Protein AF-A0AA37AXX5-F1 (afdb_monomer_lite)

pLDDT: mean 75.81, std 15.53, range [40.03, 93.0]

Structure (mmCIF, N/CA/C/O backbone):
data_AF-A0AA37AXX5-F1
#
_entry.id   AF-A0AA37AXX5-F1
#
loop_
_atom_site.group_PDB
_atom_site.id
_atom_site.type_symbol
_atom_site.label_atom_id
_atom_site.label_alt_id
_atom_site.label_comp_id
_atom_site.label_asym_id
_atom_site.label_entity_id
_atom_site.label_seq_id
_atom_site.pdbx_PDB_ins_code
_atom_site.Cartn_x
_atom_site.Cartn_y
_atom_site.Cartn_z
_atom_site.occupancy
_atom_site.B_iso_or_equiv
_atom_site.auth_seq_id
_atom_site.auth_comp_id
_atom_site.auth_asym_id
_atom_site.auth_atom_id
_atom_site.pdbx_PDB_model_num
ATOM 1 N N . MET A 1 1 ? 6.438 19.898 1.927 1.00 40.03 1 MET A N 1
ATOM 2 C CA . MET A 1 1 ? 7.039 18.566 1.704 1.00 40.03 1 MET A CA 1
ATOM 3 C C . MET A 1 1 ? 6.786 17.773 2.974 1.00 40.03 1 MET A C 1
ATOM 5 O O . MET A 1 1 ? 7.193 18.253 4.023 1.00 40.03 1 MET A O 1
ATOM 9 N N . GLY A 1 2 ? 6.006 16.690 2.893 1.00 44.12 2 GLY A N 1
ATOM 10 C CA . GLY A 1 2 ? 5.681 15.834 4.044 1.00 44.12 2 GLY A CA 1
ATOM 11 C C . GLY A 1 2 ? 6.915 15.085 4.540 1.00 44.12 2 GLY A C 1
ATOM 12 O O . GLY A 1 2 ? 7.854 14.878 3.766 1.00 44.12 2 GLY A O 1
ATOM 13 N N . SER A 1 3 ? 6.940 14.764 5.832 1.00 43.81 3 SER A N 1
ATOM 14 C CA . SER A 1 3 ? 8.091 14.143 6.487 1.00 43.81 3 SER A CA 1
ATOM 15 C C . SER A 1 3 ? 8.366 12.753 5.900 1.00 43.81 3 SER A C 1
ATOM 17 O O . SER A 1 3 ? 7.477 12.136 5.321 1.00 43.81 3 SER A O 1
ATOM 19 N N . LEU A 1 4 ? 9.582 12.227 6.077 1.00 43.72 4 LEU A N 1
ATOM 20 C CA . LEU A 1 4 ? 10.056 10.913 5.592 1.00 43.72 4 LEU A CA 1
ATOM 21 C C . LEU A 1 4 ? 9.292 9.689 6.152 1.00 43.72 4 LEU A C 1
ATOM 23 O O . LEU A 1 4 ? 9.750 8.560 6.016 1.00 43.72 4 LEU A O 1
ATOM 27 N N . GLY A 1 5 ? 8.134 9.899 6.770 1.00 48.09 5 GLY A N 1
ATOM 28 C CA . GLY A 1 5 ? 7.225 8.861 7.233 1.00 48.09 5 GLY A CA 1
ATOM 29 C C . GLY A 1 5 ? 5.768 9.078 6.834 1.00 48.09 5 GLY A C 1
ATOM 30 O O . GLY A 1 5 ? 5.000 8.143 7.025 1.00 48.09 5 GLY A O 1
ATOM 31 N N . ASP A 1 6 ? 5.410 10.236 6.265 1.00 50.66 6 ASP A N 1
ATOM 32 C CA . ASP A 1 6 ? 4.046 10.518 5.822 1.00 50.66 6 ASP A CA 1
ATOM 33 C C . ASP A 1 6 ? 3.878 9.956 4.411 1.00 50.66 6 ASP A C 1
ATOM 35 O O . ASP A 1 6 ? 4.305 10.538 3.407 1.00 50.66 6 ASP A O 1
ATOM 39 N N . SER A 1 7 ? 3.273 8.781 4.318 1.00 56.91 7 SER A N 1
ATOM 40 C CA . SER A 1 7 ? 2.768 8.289 3.048 1.00 56.91 7 SER A CA 1
ATOM 41 C C . SER A 1 7 ? 1.717 9.256 2.499 1.00 56.91 7 SER A C 1
ATOM 43 O O . SER A 1 7 ? 1.010 9.946 3.238 1.00 56.91 7 SER A O 1
ATOM 45 N N . LEU A 1 8 ? 1.561 9.277 1.174 1.00 62.97 8 LEU A N 1
ATOM 46 C CA . LEU A 1 8 ? 0.482 10.025 0.526 1.00 62.97 8 LEU A CA 1
ATOM 47 C C . LEU A 1 8 ? -0.890 9.672 1.138 1.00 62.97 8 LEU A C 1
ATOM 49 O O . LEU A 1 8 ? -1.746 10.538 1.254 1.00 62.97 8 LEU A O 1
ATOM 53 N N . VAL A 1 9 ? -1.070 8.420 1.571 1.00 61.41 9 VAL A N 1
ATOM 54 C CA . VAL A 1 9 ? -2.286 7.925 2.228 1.00 61.41 9 VAL A CA 1
ATOM 55 C C . VAL A 1 9 ? -2.532 8.634 3.564 1.00 61.41 9 VAL A C 1
ATOM 57 O O . VAL A 1 9 ? -3.647 9.089 3.805 1.00 61.41 9 VAL A O 1
ATOM 60 N N . GLU A 1 10 ? -1.503 8.798 4.397 1.00 62.81 10 GLU A N 1
ATOM 61 C CA . GLU A 1 10 ? -1.591 9.531 5.672 1.00 62.81 10 GLU A CA 1
ATOM 62 C C . GLU A 1 10 ? -1.838 11.030 5.440 1.00 62.81 10 GLU A C 1
ATOM 64 O O . GLU A 1 10 ? -2.684 11.632 6.099 1.00 62.81 10 GLU A O 1
ATOM 69 N N . GLY A 1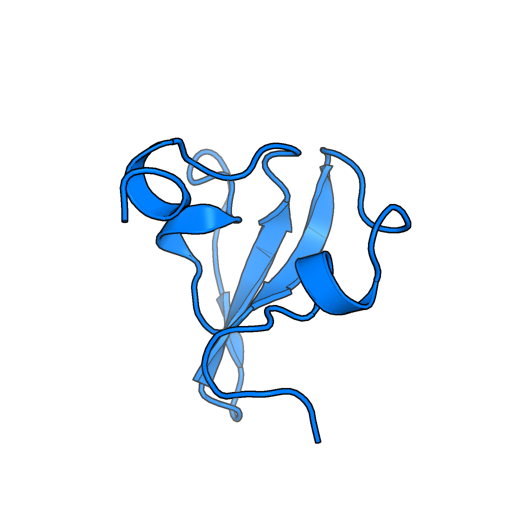 11 ? -1.187 11.627 4.434 1.00 63.97 11 GLY A N 1
ATOM 70 C CA . GLY A 1 11 ? -1.419 13.025 4.050 1.00 63.97 11 GLY A CA 1
ATOM 71 C C . GLY A 1 11 ? -2.808 13.288 3.450 1.00 63.97 11 GLY A C 1
ATOM 72 O O . GLY A 1 11 ? -3.337 14.392 3.571 1.00 63.97 11 GLY A O 1
ATOM 73 N N . LEU A 1 12 ? -3.415 12.274 2.826 1.00 68.62 12 LEU A N 1
ATOM 74 C CA . LEU A 1 12 ? -4.771 12.318 2.271 1.00 68.62 12 LEU A CA 1
ATOM 75 C C . LEU A 1 12 ? -5.848 11.867 3.270 1.00 68.62 12 LEU A C 1
ATOM 77 O O . LEU A 1 12 ? -7.028 11.943 2.929 1.00 68.62 12 LEU A O 1
ATOM 81 N N . ASN A 1 13 ? -5.434 11.423 4.465 1.00 59.69 13 ASN A N 1
ATOM 82 C CA . ASN A 1 13 ? -6.108 11.240 5.764 1.00 59.69 13 ASN A CA 1
ATOM 83 C C . ASN A 1 13 ? -7.539 10.653 5.820 1.00 59.69 13 ASN A C 1
ATOM 85 O O . ASN A 1 13 ? -8.113 10.597 6.902 1.00 59.69 13 ASN A O 1
ATOM 89 N N . ASN A 1 14 ? -8.137 10.280 4.681 1.00 64.69 14 ASN A N 1
ATOM 90 C CA . ASN A 1 14 ? -9.411 9.559 4.495 1.00 64.69 14 ASN A CA 1
ATOM 91 C C . ASN A 1 14 ? -9.919 9.551 3.036 1.00 64.69 14 ASN A C 1
ATOM 93 O O . ASN A 1 14 ? -11.025 9.076 2.774 1.00 64.69 14 ASN A O 1
ATOM 97 N N . GLN A 1 15 ? -9.176 10.103 2.071 1.00 73.56 15 GLN A N 1
ATOM 98 C CA . GLN A 1 15 ? -9.607 10.060 0.668 1.00 73.56 15 GLN A CA 1
ATOM 99 C C . GLN A 1 15 ? -9.343 8.706 0.003 1.00 73.56 15 GLN A C 1
ATOM 101 O O . GLN A 1 15 ? -10.101 8.327 -0.884 1.00 73.56 15 GLN A O 1
ATOM 106 N N . CYS A 1 16 ? -8.316 7.977 0.448 1.00 79.50 16 CYS A N 1
ATOM 107 C CA . CYS A 1 16 ? -7.998 6.647 -0.062 1.00 79.50 16 CYS A CA 1
ATOM 108 C C . CYS A 1 16 ? -8.840 5.584 0.651 1.00 79.50 16 CYS A C 1
ATOM 110 O O . CYS A 1 16 ? -8.862 5.511 1.880 1.00 79.50 16 CYS A O 1
ATOM 112 N N . LYS A 1 17 ? -9.502 4.732 -0.125 1.00 85.25 17 LYS A N 1
ATOM 113 C CA . LYS A 1 17 ? -10.328 3.615 0.334 1.00 85.25 17 LYS A CA 1
ATOM 114 C C . LYS A 1 17 ? -9.748 2.294 -0.153 1.00 85.25 17 LYS A C 1
ATOM 116 O O . LYS A 1 17 ? -8.998 2.249 -1.126 1.00 85.25 17 LYS A O 1
ATOM 121 N N . ALA A 1 18 ? -10.102 1.207 0.530 1.00 87.62 18 ALA A N 1
ATOM 122 C CA . ALA A 1 18 ? -9.751 -0.137 0.083 1.00 87.62 18 ALA A CA 1
ATOM 123 C C . ALA A 1 18 ? -10.149 -0.326 -1.391 1.00 87.62 18 ALA A C 1
ATOM 125 O O . ALA A 1 18 ? -11.294 -0.050 -1.752 1.00 87.62 18 ALA A O 1
ATOM 126 N N . GLY A 1 19 ? -9.216 -0.789 -2.221 1.00 87.38 19 GLY A N 1
ATOM 127 C CA . GLY A 1 19 ? -9.436 -0.953 -3.660 1.00 87.38 19 GLY A CA 1
ATOM 128 C C . GLY A 1 19 ? -8.961 0.215 -4.531 1.00 87.38 19 GLY A C 1
ATOM 129 O O . GLY A 1 19 ? -8.858 0.040 -5.744 1.00 87.38 19 GLY A O 1
ATOM 130 N N . ASP A 1 20 ? -8.622 1.371 -3.955 1.00 88.88 20 ASP A N 1
ATOM 131 C CA . ASP A 1 20 ? -8.095 2.496 -4.731 1.00 88.88 20 ASP A CA 1
ATOM 132 C C . ASP A 1 20 ? -6.682 2.209 -5.247 1.00 88.88 20 ASP A C 1
ATOM 134 O O . ASP A 1 20 ? -5.856 1.612 -4.556 1.00 88.88 20 ASP A O 1
ATOM 138 N N . ALA A 1 21 ? -6.370 2.691 -6.449 1.00 89.50 21 ALA A N 1
ATOM 139 C CA . ALA A 1 21 ? -5.003 2.691 -6.950 1.00 89.50 21 ALA A CA 1
ATOM 140 C C . ALA A 1 21 ? -4.215 3.845 -6.314 1.00 89.50 21 ALA A C 1
ATOM 142 O O . ALA A 1 21 ? -4.577 5.013 -6.462 1.00 89.50 21 ALA A O 1
ATOM 143 N N . ILE A 1 22 ? -3.119 3.520 -5.631 1.00 86.81 22 ILE A N 1
ATOM 144 C CA . ILE A 1 22 ? -2.253 4.489 -4.950 1.00 86.81 22 ILE A CA 1
ATOM 145 C C . ILE A 1 22 ? -0.805 4.360 -5.420 1.00 86.81 22 ILE A C 1
ATOM 147 O O . ILE A 1 22 ? -0.382 3.306 -5.893 1.00 86.81 22 ILE A O 1
ATOM 151 N N . ALA A 1 23 ? -0.030 5.431 -5.237 1.00 87.31 23 ALA A N 1
ATOM 152 C CA . ALA A 1 23 ? 1.424 5.412 -5.343 1.00 87.31 23 ALA A CA 1
ATOM 1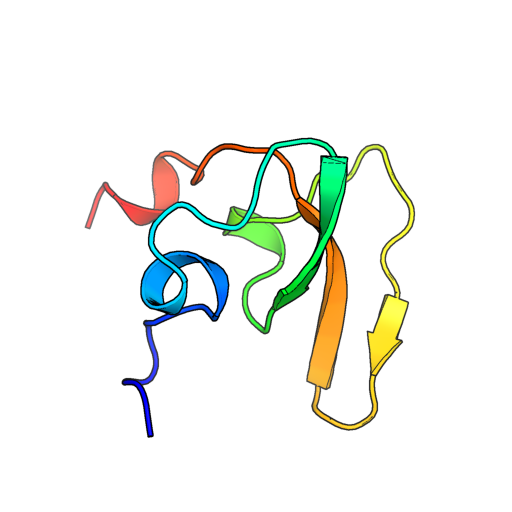53 C C . ALA A 1 23 ? 2.043 5.635 -3.955 1.00 87.31 23 ALA A C 1
ATOM 155 O O . ALA A 1 23 ? 1.725 6.617 -3.283 1.00 87.31 23 ALA A O 1
ATOM 156 N N . THR A 1 24 ? 2.925 4.737 -3.518 1.00 83.00 24 THR A N 1
ATOM 157 C CA . THR A 1 24 ? 3.559 4.787 -2.193 1.00 83.00 24 THR A CA 1
ATOM 158 C C . THR A 1 24 ? 5.018 4.350 -2.245 1.00 83.00 24 THR A C 1
ATOM 160 O O . THR A 1 24 ? 5.389 3.476 -3.021 1.00 83.00 24 THR A O 1
ATOM 163 N N . LYS A 1 25 ? 5.867 4.932 -1.397 1.00 85.31 25 LYS A N 1
ATOM 164 C CA . LYS A 1 25 ? 7.253 4.467 -1.204 1.00 85.31 25 LYS A CA 1
ATOM 165 C C . LYS A 1 25 ? 7.364 3.310 -0.213 1.00 85.31 25 LYS A C 1
ATOM 167 O O . LYS A 1 25 ? 8.410 2.687 -0.116 1.00 85.31 25 LYS A O 1
ATOM 172 N N . GLU A 1 26 ? 6.270 3.006 0.476 1.00 84.12 26 GLU A N 1
ATOM 173 C CA . GLU A 1 26 ? 6.213 2.057 1.582 1.00 84.12 26 GLU A CA 1
ATOM 174 C C . GLU A 1 26 ? 5.208 0.922 1.285 1.00 84.12 26 GLU A C 1
ATOM 176 O O . GLU A 1 26 ? 4.234 0.733 2.019 1.00 84.12 26 GLU A O 1
ATOM 181 N N . PRO A 1 27 ? 5.371 0.167 0.181 1.00 86.38 27 PRO A N 1
ATOM 182 C CA . PRO A 1 27 ? 4.357 -0.777 -0.293 1.00 86.38 27 PRO A CA 1
ATOM 183 C C . PRO A 1 27 ? 3.950 -1.819 0.749 1.00 86.38 27 PRO A C 1
ATOM 185 O O . PRO A 1 27 ? 2.788 -2.208 0.801 1.00 86.38 27 PRO A O 1
ATOM 188 N N . THR A 1 28 ? 4.870 -2.233 1.621 1.00 86.69 28 THR A N 1
ATOM 189 C CA . THR A 1 28 ? 4.614 -3.235 2.661 1.00 86.69 28 THR A CA 1
ATOM 190 C C . THR A 1 28 ? 3.467 -2.852 3.593 1.00 86.69 28 THR A C 1
ATOM 192 O O . THR A 1 28 ? 2.745 -3.750 4.030 1.00 86.69 28 THR A O 1
ATOM 195 N N . TYR A 1 29 ? 3.270 -1.558 3.867 1.00 83.81 29 TYR A N 1
ATOM 196 C CA . TYR A 1 29 ? 2.259 -1.078 4.812 1.00 83.81 29 TYR A CA 1
ATOM 197 C C . TYR A 1 29 ? 0.912 -0.737 4.164 1.00 83.81 29 TYR A C 1
ATOM 199 O O . TYR A 1 29 ? -0.093 -0.727 4.871 1.00 83.81 29 TYR A O 1
ATOM 207 N N . TYR A 1 30 ? 0.878 -0.483 2.849 1.00 85.06 30 TYR A N 1
ATOM 208 C CA . TYR A 1 30 ? -0.316 0.029 2.159 1.00 85.06 30 TYR A CA 1
ATOM 209 C C . TYR A 1 30 ? -0.830 -0.873 1.031 1.00 85.06 30 TYR A C 1
ATOM 211 O O . TYR A 1 30 ? -2.031 -0.892 0.776 1.00 85.06 30 TYR A O 1
ATOM 219 N N . CYS A 1 31 ? 0.036 -1.608 0.334 1.00 88.88 31 CYS A N 1
ATOM 220 C CA . CYS A 1 31 ? -0.368 -2.379 -0.837 1.00 88.88 31 CYS A CA 1
ATOM 221 C C . CYS A 1 31 ? -1.046 -3.698 -0.458 1.00 88.88 31 CYS A C 1
ATOM 223 O O . CYS A 1 31 ? -0.606 -4.413 0.446 1.00 88.88 31 CYS A O 1
ATOM 225 N N . ASP A 1 32 ? -2.083 -4.054 -1.210 1.00 89.94 32 ASP A N 1
ATOM 226 C CA . ASP A 1 32 ? -2.619 -5.407 -1.251 1.00 89.94 32 ASP A CA 1
ATOM 227 C C . ASP A 1 32 ? -1.808 -6.260 -2.240 1.00 89.94 32 ASP A C 1
ATOM 229 O O . ASP A 1 32 ? -1.895 -6.094 -3.457 1.00 89.94 32 ASP A O 1
ATOM 233 N N . PHE A 1 33 ? -1.019 -7.191 -1.704 1.00 89.50 33 PHE A N 1
ATOM 234 C CA . PHE A 1 33 ? -0.158 -8.087 -2.481 1.00 89.50 33 PHE A CA 1
ATOM 235 C C . PHE A 1 33 ? -0.914 -9.234 -3.174 1.00 89.50 33 PHE A C 1
ATOM 237 O O . PHE A 1 33 ? -0.287 -10.040 -3.858 1.00 89.50 33 PHE A O 1
ATOM 244 N N . ASN A 1 34 ? -2.246 -9.312 -3.043 1.00 92.38 34 ASN A N 1
ATOM 245 C CA . ASN A 1 34 ? -3.063 -10.153 -3.924 1.00 92.38 34 ASN A CA 1
ATOM 246 C C . ASN A 1 34 ? -3.162 -9.575 -5.348 1.00 92.38 34 ASN A C 1
ATOM 248 O O . ASN A 1 34 ? -3.567 -10.282 -6.271 1.00 92.38 34 ASN A O 1
ATOM 252 N N . TYR A 1 35 ? -2.789 -8.305 -5.534 1.00 88.62 35 TYR A N 1
ATOM 253 C CA . TYR A 1 35 ? -2.743 -7.629 -6.825 1.00 88.62 35 TYR A CA 1
ATOM 254 C C . TYR A 1 35 ? -1.301 -7.391 -7.276 1.00 88.62 35 TYR A C 1
ATOM 256 O O . TYR A 1 35 ? -0.368 -7.331 -6.474 1.00 88.62 35 TYR A O 1
ATOM 264 N N . ALA A 1 36 ? -1.119 -7.231 -8.588 1.00 92.94 36 ALA A N 1
ATOM 265 C CA . ALA A 1 36 ? 0.173 -6.873 -9.154 1.00 92.94 36 ALA A CA 1
ATOM 266 C C . ALA A 1 36 ? 0.612 -5.476 -8.690 1.00 92.94 36 ALA A C 1
ATOM 268 O O . ALA A 1 36 ? -0.197 -4.553 -8.582 1.00 92.94 36 ALA A O 1
ATOM 269 N N . ILE A 1 37 ? 1.915 -5.330 -8.465 1.00 91.75 37 ILE A N 1
ATOM 270 C CA . ILE A 1 37 ? 2.552 -4.077 -8.064 1.00 91.75 37 ILE A CA 1
ATOM 271 C C . ILE A 1 37 ? 3.529 -3.674 -9.163 1.00 91.75 37 ILE A C 1
ATOM 273 O O . ILE A 1 37 ? 4.321 -4.494 -9.627 1.00 91.75 37 ILE A O 1
ATOM 277 N N . ALA A 1 38 ? 3.478 -2.408 -9.565 1.00 93.00 38 ALA A N 1
ATOM 278 C CA . ALA A 1 38 ? 4.436 -1.809 -10.489 1.00 93.00 38 ALA A CA 1
ATOM 279 C C . ALA A 1 38 ? 5.264 -0.745 -9.764 1.00 93.00 38 ALA A C 1
ATOM 281 O O . ALA A 1 38 ? 4.810 -0.184 -8.774 1.00 93.00 38 ALA A O 1
ATOM 282 N N . TYR A 1 39 ? 6.457 -0.435 -10.262 1.00 87.69 39 TYR A N 1
ATOM 283 C CA . TYR A 1 39 ? 7.277 0.664 -9.748 1.00 87.69 39 TYR A CA 1
ATOM 284 C C . TYR A 1 39 ? 7.408 1.748 -10.813 1.00 87.69 39 TYR A C 1
ATOM 286 O O . TYR A 1 39 ? 7.499 1.442 -12.001 1.00 87.69 39 TYR A O 1
ATOM 294 N N . ASN A 1 40 ? 7.397 3.008 -10.385 1.00 81.31 40 ASN A N 1
ATOM 295 C CA . ASN A 1 40 ? 7.606 4.159 -11.259 1.00 81.31 40 ASN A CA 1
ATOM 296 C C . ASN A 1 40 ? 9.030 4.728 -11.137 1.00 81.31 40 ASN A C 1
ATOM 298 O O . ASN A 1 40 ? 9.772 4.389 -10.213 1.00 81.31 40 ASN A O 1
ATOM 302 N N . ASP A 1 41 ? 9.376 5.661 -12.026 1.00 88.06 41 ASP A N 1
ATOM 303 C CA . ASP A 1 41 ? 10.703 6.301 -12.072 1.00 88.06 41 ASP A CA 1
ATOM 304 C C . ASP A 1 41 ? 11.038 7.126 -10.814 1.00 88.06 41 ASP A C 1
ATOM 306 O O . ASP A 1 41 ? 12.190 7.479 -10.574 1.00 88.06 41 ASP A O 1
ATOM 310 N N . TYR A 1 42 ? 10.043 7.401 -9.964 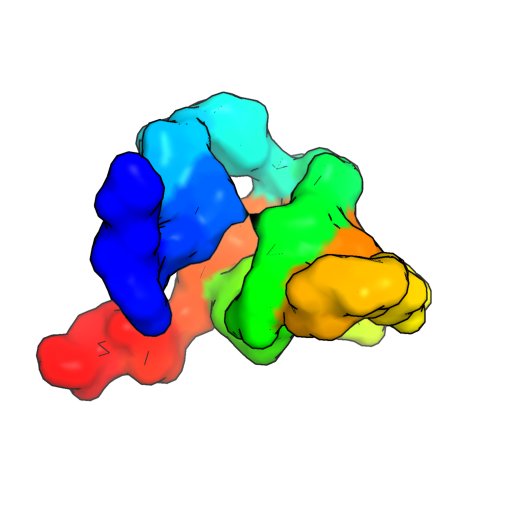1.00 80.12 42 TYR A N 1
ATOM 311 C CA . TYR A 1 42 ? 10.210 8.063 -8.667 1.00 80.12 42 TYR A CA 1
ATOM 312 C C . TYR A 1 42 ? 10.431 7.073 -7.510 1.00 80.12 42 TYR A C 1
ATOM 314 O O . TYR A 1 42 ? 10.294 7.453 -6.340 1.00 80.12 42 TYR A O 1
ATOM 322 N N . ASN A 1 43 ? 10.746 5.808 -7.818 1.00 79.00 43 ASN A N 1
ATOM 323 C CA . ASN A 1 43 ? 10.931 4.715 -6.862 1.00 79.00 43 ASN A CA 1
ATOM 324 C C . ASN A 1 43 ? 9.729 4.540 -5.915 1.00 79.00 43 ASN A C 1
ATOM 326 O O . ASN A 1 43 ? 9.878 4.294 -4.719 1.00 79.00 43 ASN A O 1
ATOM 330 N N . SER A 1 44 ? 8.522 4.747 -6.440 1.00 84.69 44 SER A N 1
ATOM 331 C CA . SER A 1 44 ? 7.271 4.510 -5.721 1.00 84.69 44 SER A CA 1
ATOM 332 C C . SER A 1 44 ? 6.561 3.309 -6.331 1.00 84.69 44 SER A C 1
ATOM 334 O O . SER A 1 44 ? 6.481 3.179 -7.553 1.00 84.69 44 SER A O 1
ATOM 336 N N . ALA A 1 45 ? 6.030 2.448 -5.473 1.00 89.00 45 ALA A N 1
ATOM 337 C CA . ALA A 1 45 ? 5.155 1.358 -5.850 1.00 89.00 45 ALA A CA 1
ATOM 338 C C . ALA A 1 45 ? 3.758 1.899 -6.180 1.00 89.00 45 ALA A C 1
ATOM 340 O O . ALA A 1 45 ? 3.161 2.620 -5.383 1.00 89.00 45 ALA A O 1
ATOM 341 N N . MET A 1 46 ? 3.241 1.535 -7.347 1.00 90.38 46 MET A N 1
ATOM 342 C CA . MET A 1 46 ? 1.851 1.691 -7.748 1.00 90.38 46 MET A CA 1
ATOM 343 C C . MET A 1 46 ? 1.115 0.380 -7.468 1.00 90.38 46 MET A C 1
ATOM 345 O O . MET A 1 46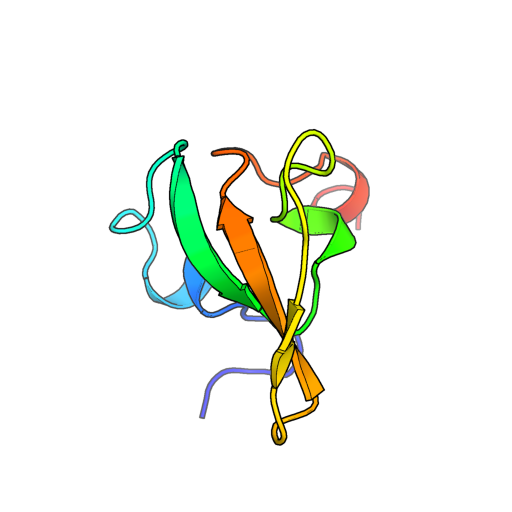 ? 1.515 -0.673 -7.972 1.00 90.38 46 MET A O 1
ATOM 349 N N . CYS A 1 47 ? 0.069 0.432 -6.650 1.00 90.88 47 CYS A N 1
ATOM 350 C CA . CYS A 1 47 ? -0.638 -0.758 -6.183 1.00 90.88 47 CYS A CA 1
ATOM 351 C C . CYS A 1 47 ? -2.079 -0.453 -5.770 1.00 90.88 47 CYS A C 1
ATOM 353 O O . CYS A 1 47 ? -2.470 0.706 -5.631 1.00 90.88 47 CYS A O 1
ATOM 355 N N . ILE A 1 48 ? -2.851 -1.514 -5.537 1.00 92.38 48 ILE A N 1
ATOM 356 C CA . ILE A 1 48 ? -4.165 -1.415 -4.908 1.00 92.38 48 ILE A CA 1
ATOM 357 C C . ILE A 1 48 ? -3.990 -1.219 -3.402 1.00 92.38 48 ILE A C 1
ATOM 359 O O . ILE A 1 48 ? -3.254 -1.965 -2.753 1.00 92.38 48 ILE A O 1
ATOM 363 N N . TYR A 1 49 ? -4.666 -0.214 -2.848 1.00 89.50 49 TYR A N 1
ATOM 364 C CA . TYR A 1 49 ? -4.665 0.071 -1.424 1.00 89.50 49 TYR A CA 1
ATOM 365 C C . TYR A 1 49 ? -5.437 -1.014 -0.670 1.00 89.50 49 TYR A C 1
ATOM 367 O O . TYR A 1 49 ? -6.609 -1.274 -0.950 1.00 89.50 49 TYR A O 1
ATOM 375 N N . SER A 1 50 ? -4.791 -1.615 0.329 1.00 88.25 50 SER A N 1
ATOM 376 C CA . SER A 1 50 ? -5.375 -2.655 1.184 1.00 88.25 50 SER A CA 1
ATOM 377 C C . SER A 1 50 ? -6.524 -2.143 2.062 1.00 88.25 50 SER A C 1
ATOM 379 O O . SER A 1 50 ? -7.271 -2.939 2.631 1.00 88.25 50 SER A O 1
ATOM 381 N N . GLY A 1 51 ? -6.652 -0.818 2.211 1.00 82.31 51 GLY A N 1
ATOM 382 C CA . GLY A 1 51 ? -7.637 -0.185 3.085 1.00 82.31 51 GLY A CA 1
ATOM 383 C C . GLY A 1 51 ? -7.279 -0.200 4.568 1.00 82.31 51 GLY A C 1
ATOM 384 O O . GLY A 1 51 ? -8.074 0.268 5.378 1.00 82.31 51 GLY A O 1
ATOM 385 N N . LYS A 1 52 ? -6.114 -0.743 4.939 1.00 74.06 52 LYS A N 1
ATOM 386 C CA . LYS A 1 52 ? -5.639 -0.772 6.324 1.00 74.06 52 LYS A 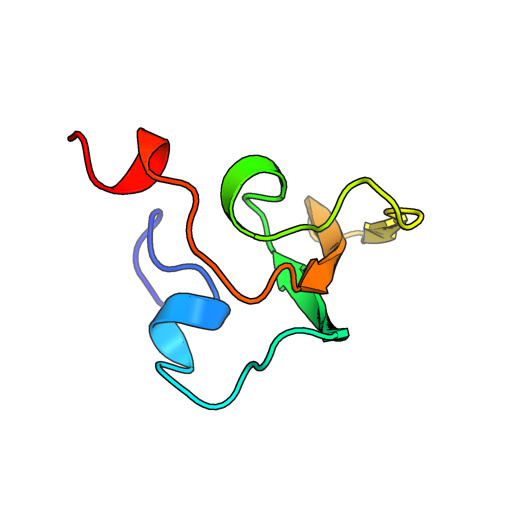CA 1
ATOM 387 C C . LYS A 1 52 ? -4.134 -0.566 6.392 1.00 74.06 52 LYS A C 1
ATOM 389 O O . LYS A 1 52 ? -3.382 -1.147 5.612 1.00 74.06 52 LYS A O 1
ATOM 394 N N . LEU A 1 53 ? -3.700 0.237 7.356 1.00 71.62 53 LEU A N 1
ATOM 395 C CA . LEU A 1 53 ? -2.301 0.257 7.762 1.00 71.62 53 LEU A CA 1
ATOM 396 C C . LEU A 1 53 ? -1.989 -1.092 8.421 1.00 71.62 53 LEU A C 1
ATOM 398 O O . LEU A 1 53 ? -2.785 -1.568 9.231 1.00 71.62 53 LEU A O 1
ATOM 402 N N . LYS A 1 54 ? -0.872 -1.735 8.073 1.00 70.50 54 LYS A N 1
ATOM 403 C CA . LYS A 1 54 ? -0.440 -2.921 8.826 1.00 70.50 54 LYS A CA 1
ATOM 404 C C . LYS A 1 54 ? -0.016 -2.525 10.239 1.00 70.50 54 LYS A C 1
ATOM 406 O O . LYS A 1 54 ? 0.688 -1.530 10.408 1.00 70.50 54 LYS A O 1
ATOM 411 N N . ASP A 1 55 ? -0.381 -3.354 11.215 1.00 62.38 55 ASP A N 1
ATOM 412 C CA . ASP A 1 55 ? -0.125 -3.130 12.649 1.00 62.38 55 ASP A CA 1
ATOM 413 C C . ASP A 1 55 ? 1.368 -2.928 12.974 1.00 62.38 55 ASP A C 1
ATOM 415 O O . ASP A 1 55 ? 1.731 -2.230 13.917 1.00 62.38 55 ASP A O 1
ATOM 419 N N . GLU A 1 56 ? 2.252 -3.481 12.143 1.00 64.31 56 GLU A N 1
ATOM 420 C CA . GLU A 1 56 ? 3.712 -3.347 12.240 1.00 64.31 56 GLU A CA 1
ATOM 421 C C . GLU A 1 56 ? 4.195 -1.887 12.121 1.00 64.31 56 GLU A C 1
ATOM 423 O O . GLU A 1 56 ? 5.288 -1.563 12.578 1.00 64.31 56 GLU A O 1
ATOM 428 N N . ARG A 1 57 ? 3.388 -0.991 11.531 1.00 64.62 57 ARG A N 1
ATOM 429 C CA . ARG A 1 57 ? 3.686 0.444 11.394 1.00 64.62 57 ARG A CA 1
ATOM 430 C C . ARG A 1 57 ? 3.302 1.253 12.638 1.00 64.62 57 ARG A C 1
ATOM 432 O O . ARG A 1 57 ? 3.925 2.277 12.898 1.00 64.62 57 ARG A O 1
ATOM 439 N N . THR A 1 58 ? 2.285 0.817 13.382 1.00 58.47 58 THR A N 1
ATOM 440 C CA . THR A 1 58 ? 1.769 1.483 14.594 1.00 58.47 58 THR A CA 1
ATOM 441 C C . THR A 1 58 ? 2.396 0.967 15.885 1.00 58.47 58 THR A C 1
ATOM 443 O O . THR A 1 58 ? 2.241 1.606 16.919 1.00 58.47 58 THR A O 1
ATOM 446 N N . ALA A 1 59 ? 3.117 -0.154 15.841 1.00 55.25 59 ALA A N 1
ATOM 447 C CA . ALA A 1 59 ? 3.797 -0.748 16.994 1.00 55.25 59 ALA A CA 1
ATOM 448 C C . ALA A 1 59 ? 5.158 -0.095 17.348 1.00 55.25 59 ALA A C 1
ATOM 450 O O . ALA A 1 59 ? 6.001 -0.750 17.962 1.00 55.25 59 ALA A O 1
ATOM 451 N N . GLY A 1 60 ? 5.384 1.160 16.937 1.00 45.31 60 GLY A N 1
ATOM 452 C CA . GLY A 1 60 ? 6.619 1.923 17.174 1.00 45.31 60 GLY A CA 1
ATOM 453 C C . GLY A 1 60 ? 6.606 2.731 18.463 1.00 45.31 60 GLY A C 1
ATOM 454 O O . GLY A 1 60 ? 5.568 3.373 18.737 1.00 45.31 60 GLY A O 1
#

Foldseek 3Di:
DDDPLCWPCVVVVPPAAQFDWDWTLCCVFFADPVDDWDADPVNTITHGGRRGGPVVSVPD

Radius of gyration: 10.94 Å; chains: 1; bounding box: 21×29×29 Å

Secondary structure (DSSP, 8-state):
---TT--HHHHTTTS--TT-EEEES-HHHHB-TTS--EE-TTS-EEEEB-SS--GGGT--

Sequence (60 aa):
MGSLGDSLVEGLNNQCKAGDAIATKEPTYYCDFNYAIAYNDYNSA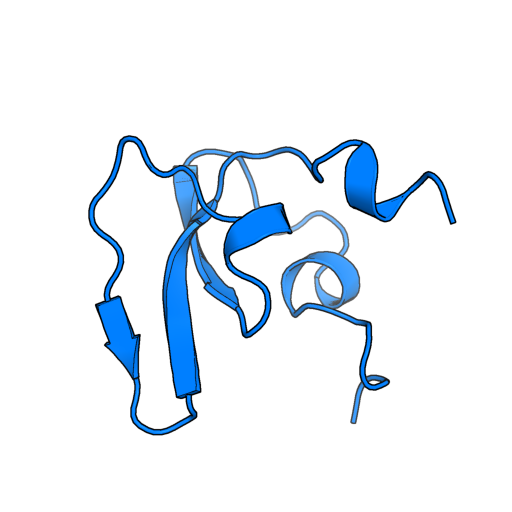MCIYSGKLKDERTAG